Protein AF-A0A536B0X2-F1 (afdb_monomer_lite)

Secondary structure (DSSP, 8-state):
-----------PPPPBGGGGTTT-GGGTTS-HHHHHTSBBPPTTPBPPTT-EEEETT-GGG-EEE--SS-BPPTT--EEEGGGS-HHHHHHHHHHHHHHTT----S------

Radius of gyration: 17.02 Å; chains: 1; bounding box: 54×57×35 Å

Sequence (112 aa):
MSDDSSGPQTVAERRTAKDVRAEHRVLLSFSVADLGAMPLVSENTRLVRGGWYLDLHDPARADFIASGDEAVEPGQHVLARKEVSAELWDELLRACDGVLGRPSMRRLRTAV

Structure (mmCIF, N/CA/C/O backbone):
data_AF-A0A536B0X2-F1
#
_entry.id   AF-A0A536B0X2-F1
#
loop_
_atom_site.group_PDB
_atom_site.id
_atom_site.type_symbol
_atom_site.label_atom_id
_atom_site.label_alt_id
_atom_site.label_comp_id
_atom_site.label_asym_id
_atom_site.label_entity_id
_atom_site.label_seq_id
_atom_site.pdbx_PDB_ins_code
_atom_site.Cartn_x
_atom_site.Cartn_y
_atom_site.Cartn_z
_atom_site.occupancy
_atom_site.B_iso_or_equiv
_atom_site.auth_seq_id
_atom_site.auth_comp_id
_atom_site.auth_asym_id
_atom_site.auth_atom_id
_atom_site.pdbx_PDB_model_num
ATOM 1 N N . MET A 1 1 ? -30.257 40.727 -3.956 1.00 42.41 1 MET A N 1
ATOM 2 C CA . MET A 1 1 ? -30.238 39.516 -4.797 1.00 42.41 1 MET A CA 1
ATOM 3 C C . MET A 1 1 ? -28.936 38.794 -4.513 1.00 42.41 1 MET A C 1
ATOM 5 O O . MET A 1 1 ? -27.899 39.431 -4.614 1.00 42.41 1 MET A O 1
ATOM 9 N N . SER A 1 2 ? -29.074 37.527 -4.117 1.00 51.66 2 SER A N 1
ATOM 10 C CA . SER A 1 2 ? -28.078 36.453 -3.983 1.00 51.66 2 SER A CA 1
ATOM 11 C C . SER A 1 2 ? -26.911 36.640 -3.005 1.00 51.66 2 SER A C 1
ATOM 13 O O . SER A 1 2 ? -25.846 37.127 -3.367 1.00 51.66 2 SER A O 1
ATOM 15 N N . ASP A 1 3 ? -27.133 36.143 -1.784 1.00 50.50 3 ASP A N 1
ATOM 16 C CA . ASP A 1 3 ? -26.108 35.539 -0.930 1.00 50.50 3 ASP A CA 1
ATOM 17 C C . ASP A 1 3 ? -25.451 34.369 -1.677 1.00 50.50 3 ASP A C 1
ATOM 19 O O . ASP A 1 3 ? -26.102 33.353 -1.924 1.00 50.50 3 ASP A O 1
ATOM 23 N N . ASP A 1 4 ? -24.167 34.482 -2.016 1.00 54.59 4 ASP A N 1
ATOM 24 C CA . ASP A 1 4 ? -23.347 33.309 -2.323 1.00 54.59 4 ASP A CA 1
ATOM 25 C C . ASP A 1 4 ? -22.695 32.848 -1.017 1.00 54.59 4 ASP A C 1
ATOM 27 O O . ASP A 1 4 ? -21.642 33.324 -0.590 1.00 54.59 4 ASP A O 1
ATOM 31 N N . SER A 1 5 ? -23.405 31.968 -0.312 1.00 54.72 5 SER A N 1
ATOM 32 C CA . SER A 1 5 ? -22.881 31.263 0.853 1.00 54.72 5 SER A CA 1
ATOM 33 C C . SER A 1 5 ? -21.845 30.240 0.390 1.00 54.72 5 SER A C 1
ATOM 35 O O . SER A 1 5 ? -22.140 29.056 0.245 1.00 54.72 5 SER A O 1
ATOM 37 N N . SER A 1 6 ? -20.614 30.693 0.176 1.00 56.03 6 SER A N 1
ATOM 38 C CA . SER A 1 6 ? -19.451 29.814 0.090 1.00 56.03 6 SER A CA 1
ATOM 39 C C . SER A 1 6 ? -19.167 29.246 1.489 1.00 56.03 6 SER A C 1
ATOM 41 O O . SER A 1 6 ? -18.376 29.783 2.261 1.00 56.03 6 SER A O 1
ATOM 43 N N . GLY A 1 7 ? -19.892 28.183 1.854 1.00 53.06 7 GLY A N 1
ATOM 44 C CA . GLY A 1 7 ? -19.620 27.394 3.055 1.00 53.06 7 GLY A CA 1
ATOM 45 C C . GLY A 1 7 ? -18.209 26.788 3.012 1.00 53.06 7 GLY A C 1
ATOM 46 O O . GLY A 1 7 ? -17.638 26.638 1.928 1.00 53.06 7 GLY A O 1
ATOM 47 N N . PRO A 1 8 ? -17.617 26.433 4.168 1.00 49.34 8 PRO A N 1
ATOM 48 C CA . PRO A 1 8 ? -16.294 25.828 4.201 1.00 49.34 8 PRO A CA 1
ATOM 49 C C . PRO A 1 8 ? -16.330 24.530 3.393 1.00 49.34 8 PRO A C 1
ATOM 51 O O . PRO A 1 8 ? -17.035 23.586 3.744 1.00 49.34 8 PRO A O 1
ATOM 54 N N . GLN A 1 9 ? -15.589 24.499 2.287 1.00 49.12 9 GLN A N 1
ATOM 55 C CA . GLN A 1 9 ? -15.325 23.282 1.534 1.00 49.12 9 GLN A CA 1
ATOM 56 C C . GLN A 1 9 ? -14.601 22.338 2.503 1.00 49.12 9 GLN A C 1
ATOM 58 O O . GLN A 1 9 ? -13.414 22.515 2.773 1.00 49.12 9 GLN A O 1
ATOM 63 N N . THR A 1 10 ? -15.317 21.386 3.103 1.00 47.97 10 THR A N 1
ATOM 64 C CA . THR A 1 10 ? -14.703 20.278 3.834 1.00 47.97 10 THR A CA 1
ATOM 65 C C . THR A 1 10 ? -13.774 19.585 2.853 1.00 47.97 10 THR A C 1
ATOM 67 O O . THR A 1 10 ? -14.244 18.920 1.930 1.00 47.97 10 THR A O 1
ATOM 70 N N . VAL A 1 11 ? -12.465 19.798 3.004 1.00 52.56 11 VAL A N 1
ATOM 71 C CA . VAL A 1 11 ? -11.438 18.984 2.358 1.00 52.56 11 VAL A CA 1
ATOM 72 C C . VAL A 1 11 ? -11.811 17.536 2.639 1.00 52.56 11 VAL A C 1
ATOM 74 O O . VAL A 1 11 ? -11.780 17.108 3.788 1.00 52.56 11 VAL A O 1
ATOM 77 N N . ALA A 1 12 ? -12.285 16.818 1.622 1.00 57.88 12 ALA A N 1
ATOM 78 C CA . ALA A 1 12 ? -12.618 15.414 1.783 1.00 57.88 12 ALA A CA 1
ATOM 79 C C . ALA A 1 12 ? -11.362 14.723 2.321 1.00 57.88 12 ALA A C 1
ATOM 81 O O . ALA A 1 12 ? -10.304 14.791 1.688 1.00 57.88 12 ALA A O 1
ATOM 82 N N . GLU A 1 13 ? -11.453 14.150 3.522 1.00 70.31 13 GLU A N 1
ATOM 83 C CA . GLU A 1 13 ? -10.335 13.443 4.132 1.00 70.31 13 GLU A CA 1
ATOM 84 C C . GLU A 1 13 ? -9.885 12.357 3.153 1.00 70.31 13 GLU A C 1
ATOM 86 O O . GLU A 1 13 ? -10.674 11.523 2.703 1.00 70.31 13 GLU A O 1
ATOM 91 N N . ARG A 1 14 ? -8.620 12.432 2.734 1.00 86.00 14 ARG A N 1
ATOM 92 C CA . ARG A 1 14 ? -8.056 11.505 1.756 1.00 86.00 14 ARG A CA 1
ATOM 93 C C . ARG A 1 14 ? -8.144 10.089 2.323 1.00 86.00 14 ARG A C 1
ATOM 95 O O . ARG A 1 14 ? -7.672 9.869 3.435 1.00 86.00 14 ARG A O 1
ATOM 102 N N . ARG A 1 15 ? -8.711 9.139 1.562 1.00 95.38 15 ARG A N 1
ATOM 103 C CA . ARG A 1 15 ? -8.800 7.734 1.999 1.00 95.38 15 ARG A CA 1
ATOM 104 C C . ARG A 1 15 ? -7.420 7.204 2.376 1.00 95.38 15 ARG A C 1
ATOM 106 O O . ARG A 1 15 ? -6.413 7.519 1.739 1.00 95.38 15 ARG A O 1
ATOM 113 N N . THR A 1 16 ? -7.391 6.365 3.395 1.00 97.88 16 THR A N 1
ATOM 114 C CA . THR A 1 16 ? -6.178 5.772 3.958 1.00 97.88 16 THR A CA 1
ATOM 115 C C . THR A 1 16 ? -6.271 4.250 3.945 1.00 97.88 16 THR A C 1
ATOM 117 O O . THR A 1 16 ? -7.339 3.675 3.726 1.00 97.88 16 THR A O 1
ATOM 120 N N . ALA A 1 17 ? -5.160 3.572 4.229 1.00 97.94 17 ALA A N 1
ATOM 121 C CA . ALA A 1 17 ? -5.132 2.121 4.387 1.00 97.94 17 ALA A CA 1
ATOM 122 C C . ALA A 1 17 ? -6.114 1.634 5.472 1.00 97.94 17 ALA A C 1
ATOM 124 O O . ALA A 1 17 ? -6.606 0.507 5.411 1.00 97.94 17 ALA A O 1
ATOM 125 N N . LYS A 1 18 ? -6.461 2.490 6.445 1.00 98.25 18 LYS A N 1
ATOM 126 C CA . LYS A 1 18 ? -7.471 2.188 7.470 1.00 98.25 18 LYS A CA 1
ATOM 127 C C . LYS A 1 18 ? -8.824 1.843 6.854 1.00 98.25 18 LYS A C 1
ATOM 129 O O . LYS A 1 18 ? -9.476 0.913 7.324 1.00 98.25 18 LYS A O 1
ATOM 134 N N . ASP A 1 19 ? -9.209 2.548 5.795 1.00 97.62 19 ASP A N 1
ATOM 135 C CA . ASP A 1 19 ? -10.532 2.440 5.175 1.00 97.62 19 ASP A CA 1
ATOM 136 C C . ASP A 1 19 ? -10.710 1.158 4.356 1.00 97.62 19 ASP A C 1
ATOM 138 O O . ASP A 1 19 ? -11.833 0.813 4.002 1.00 97.62 19 ASP A O 1
ATOM 142 N N . VAL A 1 20 ? -9.610 0.463 4.056 1.00 97.31 20 VAL A N 1
ATOM 143 C CA . VAL A 1 20 ? -9.575 -0.754 3.225 1.00 97.31 20 VAL A CA 1
ATOM 144 C C . VAL A 1 20 ? -8.988 -1.948 3.979 1.00 97.31 20 VAL A C 1
ATOM 146 O O . VAL A 1 20 ? -8.784 -3.019 3.415 1.00 97.31 20 VAL A O 1
ATOM 149 N N . ARG A 1 21 ? -8.724 -1.803 5.286 1.00 97.38 21 ARG A N 1
ATOM 150 C CA . ARG A 1 21 ? -8.067 -2.827 6.116 1.0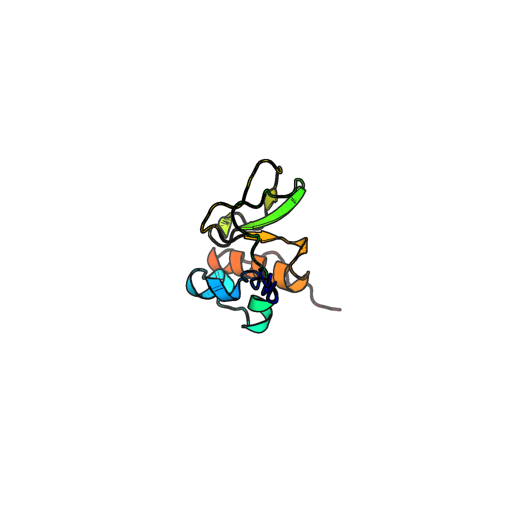0 97.38 21 ARG A CA 1
ATOM 151 C C . ARG A 1 21 ? -8.737 -4.198 6.019 1.00 97.38 21 ARG A C 1
ATOM 153 O O . ARG A 1 21 ? -8.046 -5.210 5.983 1.00 97.38 21 ARG A O 1
ATOM 160 N N . ALA A 1 22 ? -10.068 -4.232 6.014 1.00 96.62 22 ALA A N 1
ATOM 161 C CA . ALA A 1 22 ? -10.829 -5.480 6.011 1.00 96.62 22 ALA A CA 1
ATOM 162 C C . ALA A 1 22 ? -10.660 -6.289 4.712 1.00 96.62 22 ALA A C 1
ATOM 164 O O . ALA A 1 22 ? -10.872 -7.499 4.720 1.00 96.62 22 ALA A O 1
ATOM 165 N N . GLU A 1 23 ? -10.261 -5.637 3.620 1.00 96.44 23 GLU A N 1
ATOM 166 C CA . GLU A 1 23 ? -10.086 -6.254 2.304 1.00 96.44 23 GLU A CA 1
ATOM 167 C C . GLU A 1 23 ? -8.694 -6.882 2.145 1.00 96.44 23 GLU A C 1
ATOM 169 O O . GLU A 1 23 ? -8.520 -7.842 1.396 1.00 96.44 23 GLU A O 1
ATOM 174 N N . HIS A 1 24 ? -7.700 -6.385 2.893 1.00 96.12 24 HIS A N 1
ATOM 175 C CA . HIS A 1 24 ? -6.290 -6.692 2.656 1.00 96.12 24 HIS A CA 1
ATOM 176 C C . HIS A 1 24 ? -5.634 -7.385 3.841 1.00 96.12 24 HIS A C 1
ATOM 178 O O . HIS A 1 24 ? -5.361 -6.781 4.879 1.00 96.12 24 HIS A O 1
ATOM 184 N N . ARG A 1 25 ? -5.245 -8.649 3.646 1.00 94.25 25 ARG A N 1
ATOM 185 C CA . ARG A 1 25 ? -4.495 -9.418 4.656 1.00 94.25 25 ARG A CA 1
ATOM 186 C C . ARG A 1 25 ? -3.173 -8.751 5.055 1.00 94.25 25 ARG A C 1
ATOM 188 O O . ARG A 1 25 ? -2.784 -8.861 6.214 1.00 94.25 25 ARG A O 1
ATOM 195 N N . VAL A 1 26 ? -2.531 -8.036 4.124 1.00 94.56 26 VAL A N 1
ATOM 196 C CA . VAL A 1 26 ? -1.295 -7.258 4.350 1.00 94.56 26 VAL A CA 1
ATOM 197 C C . VAL A 1 26 ? -1.473 -6.234 5.479 1.00 94.56 26 VAL A C 1
ATOM 199 O O . VAL A 1 26 ? -0.541 -5.979 6.230 1.00 94.56 26 VAL A O 1
ATOM 202 N N . LEU A 1 27 ? -2.678 -5.683 5.652 1.00 97.00 27 LEU A N 1
ATOM 203 C CA . LEU A 1 27 ? -2.951 -4.594 6.593 1.00 97.00 27 LEU A CA 1
ATOM 204 C C . LEU A 1 27 ? -3.338 -5.067 8.004 1.00 97.00 27 LEU A C 1
ATOM 206 O O . LEU A 1 27 ? -3.517 -4.249 8.909 1.00 97.00 27 LEU A O 1
ATOM 210 N N . LEU A 1 28 ? -3.499 -6.375 8.227 1.00 95.25 28 LEU A N 1
ATOM 211 C CA . LEU A 1 28 ? -4.054 -6.893 9.483 1.00 95.25 28 LEU A CA 1
ATOM 212 C C . LEU A 1 28 ? -3.138 -6.673 10.694 1.00 95.25 28 LEU A C 1
ATOM 214 O O . LEU A 1 28 ? -3.659 -6.470 11.794 1.00 95.25 28 LEU A O 1
ATOM 218 N N . SER A 1 29 ? -1.816 -6.681 10.493 1.00 92.44 29 SER A N 1
ATOM 219 C CA . SER A 1 29 ? -0.803 -6.526 11.549 1.00 92.44 29 SER A CA 1
ATOM 220 C C . SER A 1 29 ? -0.535 -5.081 11.971 1.00 92.44 29 SER A C 1
ATOM 222 O O . SER A 1 29 ? 0.166 -4.872 12.956 1.00 92.44 29 SER A O 1
ATOM 224 N N . PHE A 1 30 ? -1.065 -4.094 11.248 1.00 97.44 30 PHE A N 1
ATOM 225 C CA . PHE A 1 30 ? -0.827 -2.677 11.522 1.00 97.44 30 PHE A CA 1
ATOM 226 C C . PHE A 1 30 ? -1.815 -2.120 12.546 1.00 97.44 30 PHE A C 1
ATOM 228 O O . PHE A 1 30 ? -2.976 -2.545 12.617 1.00 97.44 30 PHE A O 1
ATOM 235 N N . SER A 1 31 ? -1.369 -1.134 13.327 1.00 97.81 31 SER A N 1
ATOM 236 C CA . SER A 1 31 ? -2.260 -0.410 14.228 1.00 97.81 31 SER A CA 1
ATOM 237 C C . SER A 1 31 ? -3.174 0.547 13.455 1.00 97.81 31 SER A C 1
ATOM 239 O O . SER A 1 31 ? -2.918 0.916 12.310 1.00 97.81 31 SER A O 1
ATOM 241 N N . VAL A 1 32 ? -4.258 0.999 14.090 1.00 97.38 32 VAL A N 1
ATOM 242 C CA . VAL A 1 32 ? -5.163 1.992 13.482 1.00 97.38 32 VAL A CA 1
ATOM 243 C C . VAL A 1 32 ? -4.443 3.316 13.202 1.00 97.38 32 VAL A C 1
ATOM 245 O O . VAL A 1 32 ? -4.769 3.979 12.219 1.00 97.38 32 VAL A O 1
ATOM 248 N N . ALA A 1 33 ? -3.476 3.690 14.045 1.00 97.56 33 ALA A N 1
ATOM 249 C CA . ALA A 1 33 ? -2.679 4.898 13.856 1.00 97.56 33 ALA A CA 1
ATOM 250 C C . ALA A 1 33 ? -1.780 4.775 12.618 1.00 97.56 33 ALA A C 1
ATOM 252 O O . ALA A 1 33 ? -1.796 5.665 11.771 1.00 97.56 33 ALA A O 1
ATOM 253 N N . ASP A 1 34 ? -1.094 3.640 12.464 1.00 98.12 34 ASP A N 1
ATOM 254 C CA . ASP A 1 34 ? -0.245 3.365 11.297 1.00 98.12 34 ASP A CA 1
ATOM 255 C C . ASP A 1 34 ? -1.065 3.383 10.005 1.00 98.12 34 ASP A C 1
ATOM 257 O O . ASP A 1 34 ? -0.693 4.018 9.022 1.00 98.12 34 ASP A O 1
ATOM 261 N N . LEU A 1 35 ? -2.231 2.733 10.024 1.00 98.25 35 LEU A N 1
ATOM 262 C CA . LEU A 1 35 ? -3.160 2.694 8.896 1.00 98.25 35 LEU A CA 1
ATOM 263 C C . LEU A 1 35 ? -3.693 4.075 8.507 1.00 98.25 35 LEU A C 1
ATOM 265 O O . LEU A 1 35 ? -3.873 4.334 7.319 1.00 98.25 35 LEU A O 1
ATOM 269 N N . GLY A 1 36 ? -3.912 4.961 9.480 1.00 97.56 36 GLY A N 1
ATOM 270 C CA . GLY A 1 36 ? -4.271 6.357 9.223 1.00 97.56 36 GLY A CA 1
ATOM 271 C C . GLY A 1 36 ? -3.119 7.187 8.645 1.00 97.56 36 GLY A C 1
ATOM 272 O O . GLY A 1 36 ? -3.367 8.169 7.954 1.00 97.56 36 GLY A O 1
ATOM 273 N N . ALA A 1 37 ? -1.867 6.781 8.875 1.00 97.75 37 ALA A N 1
ATOM 274 C CA . ALA A 1 37 ? -0.674 7.438 8.339 1.00 97.75 37 ALA A CA 1
ATOM 275 C C . ALA A 1 37 ? -0.275 6.945 6.933 1.00 97.75 37 ALA A C 1
ATOM 277 O O . ALA A 1 37 ? 0.715 7.415 6.374 1.00 97.75 37 ALA A O 1
ATOM 278 N N . MET A 1 38 ? -1.027 6.002 6.354 1.00 97.94 38 MET A N 1
ATOM 279 C CA . MET A 1 38 ? -0.788 5.430 5.027 1.00 97.94 38 MET A CA 1
ATOM 280 C C . MET A 1 38 ? -1.880 5.883 4.045 1.00 97.94 38 MET A C 1
ATOM 282 O O . MET A 1 38 ? -2.859 5.158 3.843 1.00 97.94 38 MET A O 1
ATOM 286 N N . PRO A 1 39 ? -1.770 7.083 3.448 1.00 97.81 39 PRO A N 1
ATOM 287 C CA . PRO A 1 39 ? -2.775 7.588 2.519 1.00 97.81 39 PRO A CA 1
ATOM 288 C C . PRO A 1 39 ? -2.779 6.785 1.215 1.00 97.81 39 PRO A C 1
ATOM 290 O O . PRO A 1 39 ? -1.725 6.526 0.631 1.00 97.81 39 PRO A O 1
ATOM 293 N N . LEU A 1 40 ? -3.972 6.451 0.721 1.00 97.69 40 LEU A N 1
ATOM 294 C CA . LEU A 1 40 ? -4.134 5.882 -0.612 1.00 97.69 40 LEU A CA 1
ATOM 295 C C . LEU A 1 40 ? -3.895 6.966 -1.668 1.00 97.69 40 LEU A C 1
ATOM 297 O O . LEU A 1 40 ? -4.231 8.146 -1.498 1.00 97.69 40 LEU A O 1
ATOM 301 N N . VAL A 1 41 ? -3.306 6.575 -2.789 1.00 97.06 41 VAL A N 1
ATOM 302 C CA . VAL A 1 41 ? -3.307 7.389 -4.003 1.00 97.06 41 VAL A CA 1
ATOM 303 C C . VAL A 1 41 ? -4.743 7.452 -4.514 1.00 97.06 41 VAL A C 1
ATOM 305 O O . VAL A 1 41 ? -5.395 6.420 -4.647 1.00 97.06 41 VAL A O 1
ATOM 308 N N . SER A 1 42 ? -5.252 8.662 -4.754 1.00 95.56 42 SER A N 1
ATOM 309 C CA . SER A 1 42 ? -6.631 8.842 -5.210 1.00 95.56 42 SER A CA 1
ATOM 310 C C . SER A 1 42 ? -6.853 8.151 -6.553 1.00 95.56 42 SER A C 1
ATOM 312 O O . SER A 1 42 ? -5.985 8.183 -7.427 1.00 95.56 42 SER A O 1
ATOM 314 N N . GLU A 1 43 ? -8.041 7.591 -6.742 1.00 94.38 43 GLU A N 1
ATOM 315 C CA . GLU A 1 43 ? -8.467 7.029 -8.023 1.00 94.38 43 GLU A CA 1
ATOM 316 C C . GLU A 1 43 ? -8.325 8.058 -9.154 1.00 94.38 43 GLU A C 1
ATOM 318 O O . GLU A 1 43 ? -8.422 9.270 -8.942 1.00 94.38 43 GLU A O 1
ATOM 323 N N . ASN A 1 44 ? -8.083 7.570 -10.367 1.00 95.31 44 ASN A N 1
ATOM 324 C CA . ASN A 1 44 ? -7.804 8.341 -11.579 1.00 95.31 44 ASN A CA 1
ATOM 325 C C . ASN A 1 44 ? -6.547 9.232 -11.498 1.00 95.31 44 ASN A C 1
ATOM 327 O O . ASN A 1 44 ? -6.272 10.011 -12.413 1.00 95.31 44 ASN A O 1
ATOM 331 N N . THR A 1 45 ? -5.746 9.123 -10.432 1.00 95.94 45 THR A N 1
ATOM 332 C CA . THR A 1 45 ? -4.464 9.829 -10.337 1.00 95.94 45 THR A CA 1
ATOM 333 C C . THR A 1 45 ? -3.436 9.139 -11.215 1.00 95.94 45 THR A C 1
ATOM 335 O O . THR A 1 45 ? -3.137 7.958 -11.033 1.00 95.94 45 THR A O 1
ATOM 338 N N . ARG A 1 46 ? -2.834 9.902 -12.129 1.00 97.44 46 ARG A N 1
ATOM 339 C CA . ARG A 1 46 ? -1.690 9.445 -12.918 1.00 97.44 46 ARG A CA 1
ATOM 340 C C . ARG A 1 46 ? -0.466 9.258 -12.024 1.00 97.44 46 ARG A C 1
ATOM 342 O O . ARG A 1 46 ? -0.080 10.175 -11.293 1.00 97.44 46 ARG A O 1
ATOM 349 N N . LEU A 1 47 ? 0.160 8.090 -12.105 1.00 97.31 47 LEU A N 1
ATOM 350 C CA . LEU A 1 47 ? 1.360 7.795 -11.335 1.00 97.31 47 LEU A CA 1
ATOM 351 C C . LEU A 1 47 ? 2.551 8.598 -11.865 1.00 97.31 47 LEU A C 1
ATOM 353 O O . LEU A 1 47 ? 2.697 8.855 -13.060 1.00 97.31 47 LEU A O 1
ATOM 357 N N . VAL A 1 48 ? 3.416 9.032 -10.953 1.00 97.56 48 VAL A N 1
ATOM 358 C CA . VAL A 1 48 ? 4.603 9.807 -11.307 1.00 97.56 48 VAL A CA 1
ATOM 359 C C . VAL A 1 48 ? 5.674 8.840 -11.790 1.00 97.56 48 VAL A C 1
ATOM 361 O O . VAL A 1 48 ? 6.051 7.923 -11.063 1.00 97.56 48 VAL A O 1
ATOM 364 N N . ARG A 1 49 ? 6.201 9.073 -12.997 1.00 97.50 49 ARG A N 1
ATOM 365 C CA . ARG A 1 49 ? 7.321 8.301 -13.552 1.00 97.50 49 ARG A CA 1
ATOM 366 C C . ARG A 1 49 ? 8.481 8.226 -12.560 1.00 97.50 49 ARG A C 1
ATOM 368 O O . ARG A 1 49 ? 8.919 9.250 -12.040 1.00 97.50 49 ARG A O 1
ATOM 375 N N . GLY A 1 50 ? 9.008 7.024 -12.345 1.00 97.25 50 GLY A N 1
ATOM 376 C CA . GLY A 1 50 ? 10.105 6.785 -11.406 1.00 97.25 50 GLY A CA 1
ATOM 377 C C . GLY A 1 50 ? 9.677 6.782 -9.935 1.00 97.25 50 GLY A C 1
ATOM 378 O O . GLY A 1 50 ? 10.508 6.537 -9.062 1.00 97.25 50 GLY A O 1
ATOM 379 N N . GLY A 1 51 ? 8.401 7.046 -9.641 1.00 97.12 51 GLY A N 1
ATOM 380 C CA . GLY A 1 51 ? 7.839 6.919 -8.305 1.00 97.12 51 GLY A CA 1
ATOM 381 C C . GLY A 1 51 ? 7.679 5.453 -7.911 1.00 97.12 51 GLY A C 1
ATOM 382 O O . GLY A 1 51 ? 7.354 4.613 -8.749 1.00 97.12 51 GLY A O 1
ATOM 383 N 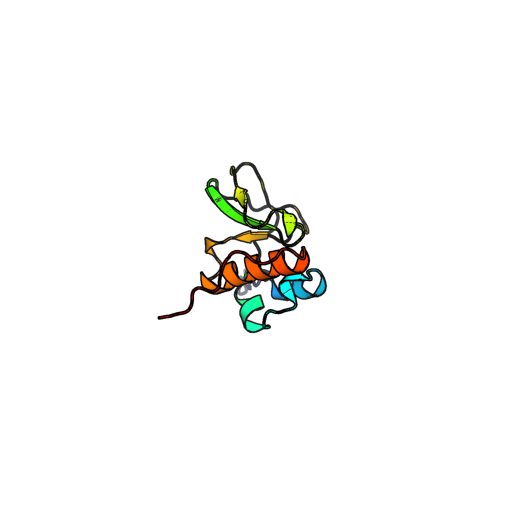N . TRP A 1 52 ? 7.899 5.171 -6.629 1.00 97.56 52 TRP A N 1
ATOM 384 C CA . TRP A 1 52 ? 7.698 3.851 -6.038 1.00 97.56 52 TRP A CA 1
ATOM 385 C C . TRP A 1 52 ? 6.295 3.730 -5.459 1.00 97.56 52 TRP A C 1
ATOM 387 O O . TRP A 1 52 ? 5.857 4.591 -4.687 1.00 97.56 52 TRP A O 1
ATOM 397 N N . TYR A 1 53 ? 5.623 2.645 -5.817 1.00 97.69 53 TYR A N 1
ATOM 398 C CA . TYR A 1 53 ? 4.237 2.373 -5.473 1.00 97.69 53 TYR A CA 1
ATOM 399 C C . TYR A 1 53 ? 4.059 0.923 -5.038 1.00 97.69 53 TYR A C 1
ATOM 401 O O . TYR A 1 53 ? 4.868 0.062 -5.375 1.00 97.69 53 TYR A O 1
ATOM 409 N N . LEU A 1 54 ? 2.995 0.665 -4.288 1.00 97.12 54 LEU A N 1
ATOM 410 C CA . LEU A 1 54 ? 2.598 -0.666 -3.849 1.00 97.12 54 LEU A CA 1
ATOM 411 C C . LEU A 1 54 ? 1.095 -0.801 -4.060 1.00 97.12 54 LEU A C 1
ATOM 413 O O . LEU A 1 54 ? 0.338 0.050 -3.595 1.00 97.12 54 LEU A O 1
ATOM 417 N N . ASP A 1 55 ? 0.681 -1.852 -4.762 1.00 96.06 55 ASP A N 1
ATOM 418 C CA . ASP A 1 55 ? -0.728 -2.215 -4.919 1.00 96.06 55 ASP A CA 1
ATOM 419 C C . ASP A 1 55 ? -1.091 -3.267 -3.870 1.00 96.06 55 ASP A C 1
ATOM 421 O O . ASP A 1 55 ? -0.504 -4.348 -3.833 1.00 96.06 55 ASP A O 1
ATOM 425 N N . LEU A 1 56 ? -2.043 -2.943 -2.997 1.00 96.06 56 LEU A N 1
ATOM 426 C CA . LEU A 1 56 ? -2.447 -3.824 -1.904 1.00 96.06 56 LEU A CA 1
ATOM 427 C C . LEU A 1 56 ? -3.175 -5.086 -2.398 1.00 96.06 56 LEU A C 1
ATOM 429 O O . LEU A 1 56 ? -3.144 -6.104 -1.704 1.00 96.06 56 LEU A O 1
ATOM 433 N N . HIS A 1 57 ? -3.771 -5.049 -3.597 1.00 94.81 57 HIS A N 1
ATOM 434 C CA . HIS A 1 57 ? -4.402 -6.222 -4.217 1.00 94.81 57 HIS A CA 1
ATOM 435 C C . HIS A 1 57 ? -3.386 -7.200 -4.816 1.00 94.81 57 HIS A C 1
ATOM 437 O O . HIS A 1 57 ? -3.700 -8.380 -4.978 1.00 94.81 57 HIS A O 1
ATOM 443 N N . ASP A 1 58 ? -2.168 -6.740 -5.114 1.00 91.81 58 ASP A N 1
ATOM 444 C CA . ASP A 1 58 ? -1.095 -7.561 -5.680 1.00 91.81 58 ASP A CA 1
ATOM 445 C C . ASP A 1 58 ? 0.158 -7.555 -4.785 1.00 91.81 58 ASP A C 1
ATOM 447 O O . ASP A 1 58 ? 1.200 -6.988 -5.135 1.00 91.8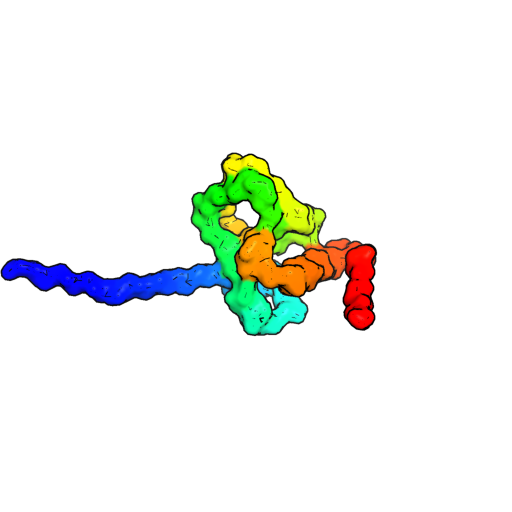1 58 ASP A O 1
ATOM 451 N N . PRO A 1 59 ? 0.108 -8.236 -3.622 1.00 88.69 59 PRO A N 1
ATOM 452 C CA . PRO A 1 59 ? 1.267 -8.342 -2.742 1.00 88.69 59 PRO A CA 1
ATOM 453 C C . PRO A 1 59 ? 2.449 -9.069 -3.404 1.00 88.69 59 PRO A C 1
ATOM 455 O O . PRO A 1 59 ? 3.587 -8.881 -2.976 1.00 88.69 59 PRO A O 1
ATOM 458 N N . ALA A 1 60 ? 2.214 -9.881 -4.447 1.00 85.88 60 ALA A N 1
ATOM 459 C CA . ALA A 1 60 ? 3.258 -10.620 -5.160 1.00 85.88 60 ALA A CA 1
ATOM 460 C C . ALA A 1 60 ? 4.179 -9.711 -5.981 1.00 85.88 60 ALA A C 1
ATOM 462 O O . ALA A 1 60 ? 5.363 -10.035 -6.137 1.00 85.88 60 ALA A O 1
ATOM 463 N N . ARG A 1 61 ? 3.645 -8.581 -6.457 1.00 83.06 61 ARG A N 1
ATOM 464 C CA . ARG A 1 61 ? 4.382 -7.541 -7.181 1.00 83.06 61 ARG A CA 1
ATOM 465 C C . ARG A 1 61 ? 5.307 -6.712 -6.288 1.00 83.06 61 ARG A C 1
ATOM 467 O O . ARG A 1 61 ? 6.235 -6.107 -6.816 1.00 83.06 61 ARG A O 1
ATOM 474 N N . ALA A 1 62 ? 5.109 -6.750 -4.966 1.00 76.69 62 ALA A N 1
ATOM 475 C CA . ALA A 1 62 ? 5.850 -5.954 -3.986 1.00 7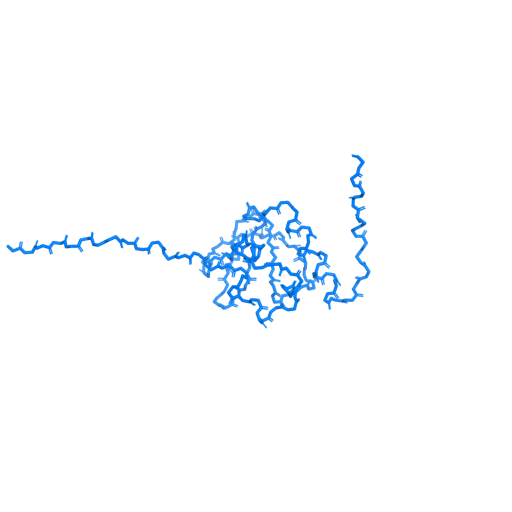6.69 62 ALA A CA 1
ATOM 476 C C . ALA A 1 62 ? 5.780 -4.442 -4.296 1.00 76.69 62 ALA A C 1
ATOM 478 O O . ALA A 1 62 ? 4.713 -3.933 -4.648 1.00 76.69 62 ALA A O 1
ATOM 479 N N . ASP A 1 63 ? 6.889 -3.715 -4.136 1.00 88.62 63 ASP A N 1
ATOM 480 C CA . ASP A 1 63 ? 7.015 -2.345 -4.610 1.00 88.62 63 ASP A CA 1
ATOM 481 C C . ASP A 1 63 ? 7.422 -2.300 -6.088 1.00 88.62 63 ASP A C 1
ATOM 483 O O . ASP A 1 63 ? 8.354 -2.967 -6.533 1.00 88.62 63 ASP A O 1
ATOM 487 N N . PHE A 1 64 ? 6.722 -1.480 -6.868 1.00 93.81 64 PHE A N 1
ATOM 488 C CA . PHE A 1 64 ? 6.999 -1.279 -8.284 1.00 93.81 64 PHE A CA 1
ATOM 489 C C . PHE A 1 64 ? 7.318 0.182 -8.583 1.00 93.81 64 PHE A C 1
ATOM 491 O O . PHE A 1 64 ? 6.872 1.101 -7.894 1.00 93.81 64 PHE A O 1
ATOM 498 N N . ILE A 1 65 ? 8.077 0.392 -9.655 1.00 96.19 65 ILE A N 1
ATOM 499 C CA . ILE A 1 65 ? 8.367 1.719 -10.192 1.00 96.19 65 ILE A CA 1
ATOM 500 C C . ILE A 1 65 ? 7.353 2.014 -11.297 1.00 96.19 65 ILE A C 1
ATOM 502 O O . ILE A 1 65 ? 7.241 1.237 -12.244 1.00 96.19 65 ILE A O 1
ATOM 506 N N . ALA A 1 66 ? 6.631 3.129 -11.193 1.00 96.44 66 ALA A N 1
ATOM 507 C CA . ALA A 1 66 ? 5.708 3.556 -12.242 1.00 96.44 66 ALA A CA 1
ATOM 508 C C . ALA A 1 66 ? 6.469 4.077 -13.468 1.00 96.44 66 ALA A C 1
ATOM 510 O O . ALA A 1 66 ? 7.428 4.852 -13.344 1.00 96.44 66 ALA A O 1
ATOM 511 N N . SER A 1 67 ? 6.020 3.709 -14.666 1.00 94.06 67 SER A N 1
ATOM 512 C CA . SER A 1 67 ? 6.541 4.277 -15.913 1.00 94.06 67 SER A CA 1
ATOM 513 C C . SER A 1 67 ? 5.927 5.658 -16.209 1.00 94.06 67 SER A C 1
ATOM 515 O O . SER A 1 67 ? 6.494 6.472 -16.953 1.00 94.06 67 SER A O 1
ATOM 517 N N . GLY A 1 68 ? 4.814 5.965 -15.540 1.00 93.50 68 GLY A N 1
ATOM 518 C CA . GLY A 1 68 ? 4.133 7.248 -15.554 1.00 93.50 68 GLY A CA 1
ATOM 519 C C . GLY A 1 68 ? 3.161 7.418 -16.711 1.00 93.50 68 GLY A C 1
ATOM 520 O O . GLY A 1 68 ? 2.770 8.547 -17.000 1.00 93.50 68 GLY A O 1
ATOM 521 N N . ASP A 1 69 ? 2.798 6.350 -17.413 1.00 93.69 69 ASP A N 1
ATOM 522 C CA . ASP A 1 69 ? 1.602 6.285 -18.259 1.00 93.69 69 ASP A CA 1
ATOM 523 C C . ASP A 1 69 ? 0.409 5.636 -17.535 1.00 93.69 69 ASP A C 1
ATOM 525 O O . ASP A 1 69 ? -0.724 5.802 -17.982 1.00 93.69 69 ASP A O 1
ATOM 529 N N . GLU A 1 70 ? 0.647 4.993 -16.388 1.00 94.19 70 GLU A N 1
ATOM 530 C CA . GLU A 1 70 ? -0.380 4.340 -15.587 1.00 94.19 70 GLU A CA 1
ATOM 531 C C . GLU A 1 70 ? -1.174 5.349 -14.738 1.00 94.19 70 GLU A C 1
ATOM 533 O O . GLU A 1 70 ? -0.643 6.364 -14.266 1.00 94.19 70 GLU A O 1
ATOM 538 N N . ALA A 1 71 ? -2.443 5.036 -14.481 1.00 95.94 71 ALA A N 1
ATOM 539 C CA . ALA A 1 71 ? -3.279 5.713 -13.497 1.00 95.94 71 ALA A CA 1
ATOM 540 C C . ALA A 1 71 ? -3.814 4.704 -12.476 1.00 95.94 71 ALA A C 1
ATOM 542 O O . ALA A 1 71 ? -3.849 3.505 -12.741 1.00 95.94 71 ALA A O 1
ATOM 543 N N . VAL A 1 72 ? -4.199 5.193 -11.298 1.00 96.12 72 VAL A N 1
ATOM 544 C CA . VAL A 1 72 ? -4.901 4.370 -10.305 1.00 96.12 72 VAL A CA 1
ATOM 545 C C . VAL A 1 72 ? -6.324 4.137 -10.787 1.00 96.12 72 VAL A C 1
ATOM 547 O O . VAL A 1 72 ? -7.086 5.093 -10.925 1.00 96.12 72 VAL A O 1
ATOM 550 N N . GLU A 1 73 ? -6.689 2.887 -11.032 1.00 95.31 73 GLU A N 1
ATOM 551 C CA . GLU A 1 73 ? -8.041 2.541 -11.470 1.00 95.31 73 GLU A CA 1
ATOM 552 C C . GLU A 1 73 ? -9.052 2.641 -10.309 1.00 95.31 73 GLU A C 1
ATOM 554 O O . GLU A 1 73 ? -8.672 2.502 -9.140 1.00 95.31 73 GLU A O 1
ATOM 559 N N . PRO A 1 74 ? -10.351 2.860 -10.586 1.00 93.44 74 PRO A N 1
ATOM 560 C CA . PRO A 1 74 ? -11.386 2.823 -9.554 1.00 93.44 74 PRO A CA 1
ATOM 561 C C . PRO A 1 74 ? -11.377 1.503 -8.763 1.00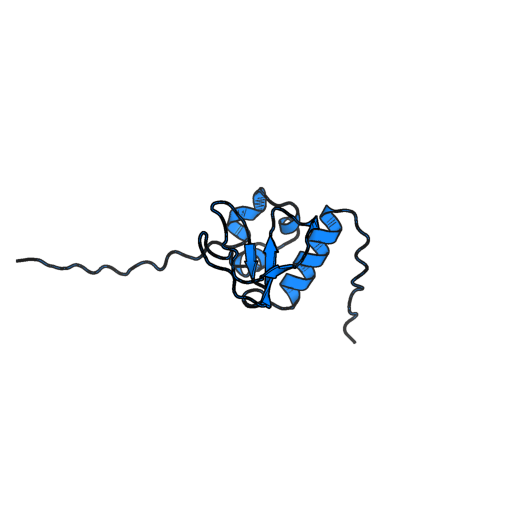 93.44 74 PRO A C 1
ATOM 563 O O . PRO A 1 74 ? -11.339 0.421 -9.349 1.00 93.44 74 PRO A O 1
ATOM 566 N N . GLY A 1 75 ? -11.409 1.578 -7.429 1.00 92.81 75 GLY A N 1
ATOM 567 C CA . GLY A 1 75 ? -11.307 0.410 -6.540 1.00 92.81 75 GLY A CA 1
ATOM 568 C C . GLY A 1 75 ? -9.896 -0.179 -6.375 1.00 92.81 75 GLY A C 1
ATOM 569 O O . GLY A 1 75 ? -9.708 -1.117 -5.591 1.00 92.81 75 GLY A O 1
ATOM 570 N N . GLN A 1 76 ? -8.889 0.360 -7.071 1.00 95.00 76 GLN A N 1
ATOM 571 C CA . GLN A 1 76 ? -7.495 -0.013 -6.858 1.00 95.00 76 GLN A CA 1
ATOM 572 C C . GLN A 1 76 ? -6.945 0.682 -5.607 1.00 95.00 76 GLN A C 1
ATOM 574 O O . GLN A 1 76 ? -7.140 1.876 -5.383 1.00 95.00 76 GLN A O 1
ATOM 579 N N . HIS A 1 77 ? -6.226 -0.070 -4.776 1.00 97.19 77 HIS A N 1
ATOM 580 C CA . HIS A 1 77 ? -5.736 0.407 -3.487 1.00 97.19 77 HIS A CA 1
ATOM 581 C C . HIS A 1 77 ? -4.214 0.529 -3.515 1.00 97.19 77 HIS A C 1
ATOM 583 O O . HIS A 1 77 ? -3.489 -0.400 -3.164 1.00 97.19 77 HIS A O 1
ATOM 589 N N . VAL A 1 78 ? -3.739 1.697 -3.954 1.00 97.31 78 VAL A N 1
ATOM 590 C CA . VAL A 1 78 ? -2.312 1.969 -4.168 1.00 97.31 78 VAL A CA 1
ATOM 591 C C . VAL A 1 78 ? -1.762 2.902 -3.093 1.00 97.31 78 VAL A C 1
ATOM 593 O O . VAL A 1 78 ? -2.370 3.923 -2.779 1.00 97.31 78 VAL A O 1
ATOM 596 N N . LEU A 1 79 ? -0.576 2.590 -2.576 1.00 97.69 79 LEU A N 1
ATOM 597 C CA . LEU A 1 79 ? 0.211 3.457 -1.697 1.00 97.69 79 LEU A CA 1
ATOM 598 C C . LEU A 1 79 ? 1.432 4.000 -2.445 1.00 97.69 79 LEU A C 1
ATOM 600 O O . LEU A 1 79 ? 2.070 3.278 -3.211 1.00 97.69 79 LEU A O 1
ATOM 604 N N . ALA A 1 80 ? 1.789 5.260 -2.197 1.00 97.94 80 ALA A N 1
ATOM 605 C CA . ALA A 1 80 ? 2.998 5.875 -2.741 1.00 97.94 80 ALA A CA 1
ATOM 606 C C . ALA A 1 80 ? 4.099 5.941 -1.677 1.00 97.94 80 ALA A C 1
ATOM 608 O O . ALA A 1 80 ? 3.897 6.522 -0.611 1.00 97.94 80 ALA A O 1
ATOM 609 N N . ARG A 1 81 ? 5.306 5.453 -1.994 1.00 97.50 81 ARG A N 1
ATOM 610 C CA . ARG A 1 81 ? 6.458 5.449 -1.070 1.00 97.50 81 ARG A CA 1
ATOM 611 C C . ARG A 1 81 ? 6.733 6.811 -0.446 1.00 97.50 81 ARG A C 1
ATOM 613 O O . ARG A 1 81 ? 7.099 6.883 0.718 1.00 97.50 81 ARG A O 1
ATOM 620 N N . LYS A 1 82 ? 6.597 7.877 -1.239 1.00 97.38 82 LYS A N 1
ATOM 621 C CA . LYS A 1 82 ? 6.901 9.258 -0.834 1.00 97.38 82 LYS A CA 1
ATOM 622 C C . LYS A 1 82 ? 5.930 9.820 0.214 1.00 97.38 82 LYS A C 1
ATOM 624 O O . LYS A 1 82 ? 6.237 10.839 0.817 1.00 97.38 82 LYS A O 1
ATOM 629 N N . GLU A 1 83 ? 4.757 9.207 0.370 1.00 97.12 83 GLU A N 1
ATOM 630 C CA . GLU A 1 83 ? 3.691 9.658 1.278 1.00 97.12 83 GLU A CA 1
ATOM 631 C C . GLU A 1 83 ? 3.580 8.769 2.524 1.00 97.12 83 GLU A C 1
ATOM 633 O O . GLU A 1 83 ? 2.759 9.032 3.394 1.00 97.12 83 GLU A O 1
ATOM 638 N N . VAL A 1 84 ? 4.412 7.727 2.612 1.00 97.38 84 VAL A N 1
ATOM 639 C CA . VAL A 1 84 ? 4.467 6.774 3.722 1.00 97.38 84 VAL A CA 1
ATOM 640 C C . VAL A 1 84 ? 5.859 6.839 4.342 1.00 97.38 84 VAL A C 1
ATOM 642 O O . VAL A 1 84 ? 6.861 6.917 3.626 1.00 97.38 84 VAL A O 1
ATOM 645 N N . SER A 1 85 ? 5.944 6.800 5.674 1.00 97.88 85 SER A N 1
ATOM 646 C CA . SER A 1 85 ? 7.233 6.857 6.372 1.00 97.88 85 SER A CA 1
ATOM 647 C C . SER A 1 85 ? 8.172 5.720 5.960 1.00 97.88 85 SER A C 1
ATOM 649 O O . SER A 1 85 ? 7.763 4.697 5.392 1.00 97.88 85 SER A O 1
ATOM 651 N N . ALA A 1 86 ? 9.469 5.899 6.223 1.00 96.50 86 ALA A N 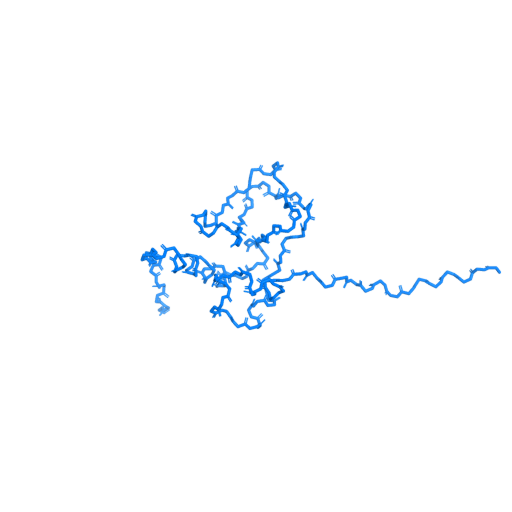1
ATOM 652 C CA . ALA A 1 86 ? 10.479 4.915 5.862 1.00 96.50 86 ALA A CA 1
ATOM 653 C C . ALA A 1 86 ? 10.158 3.539 6.465 1.00 96.50 86 ALA A C 1
ATOM 655 O O . ALA A 1 86 ? 10.163 2.532 5.755 1.00 96.50 86 ALA A O 1
ATOM 656 N N . GLU A 1 87 ? 9.796 3.567 7.742 1.00 97.00 87 GLU A N 1
ATOM 657 C CA . GLU A 1 87 ? 9.530 2.443 8.623 1.00 97.00 87 GLU A CA 1
ATOM 658 C C . GLU A 1 87 ? 8.261 1.689 8.213 1.00 97.00 87 GLU A C 1
ATOM 660 O O . GLU A 1 87 ? 8.318 0.475 8.012 1.00 97.00 87 GLU A O 1
ATOM 665 N N . LEU A 1 88 ? 7.147 2.402 7.998 1.00 97.62 88 LEU A N 1
ATOM 666 C CA . LEU A 1 88 ? 5.868 1.788 7.621 1.00 97.62 88 LEU A CA 1
ATOM 667 C C . LEU A 1 88 ? 5.937 1.112 6.251 1.00 97.62 88 LEU A C 1
ATOM 669 O O . LEU A 1 88 ? 5.343 0.058 6.045 1.00 97.62 88 LEU A O 1
ATOM 673 N N . TRP A 1 89 ? 6.701 1.670 5.312 1.00 97.38 89 TRP A N 1
ATOM 674 C CA . TRP A 1 89 ? 6.907 1.023 4.016 1.00 97.38 89 TRP A CA 1
ATOM 675 C C . TRP A 1 89 ? 7.701 -0.276 4.122 1.00 97.38 89 TRP A C 1
ATOM 677 O O . TRP A 1 89 ? 7.352 -1.272 3.493 1.00 97.38 89 TRP A O 1
ATOM 687 N N . ASP A 1 90 ? 8.763 -0.290 4.927 1.00 95.75 90 ASP A N 1
ATOM 688 C CA . ASP A 1 90 ? 9.537 -1.510 5.148 1.00 95.75 90 ASP A CA 1
ATOM 689 C C . ASP A 1 90 ? 8.691 -2.582 5.853 1.00 95.75 90 ASP A C 1
ATOM 691 O O . ASP A 1 90 ? 8.836 -3.773 5.569 1.00 95.75 90 ASP A O 1
ATOM 695 N N . GLU A 1 91 ? 7.787 -2.177 6.747 1.00 95.94 91 GLU A N 1
ATOM 696 C CA . GLU A 1 91 ? 6.795 -3.066 7.355 1.00 95.94 91 GLU A CA 1
ATOM 697 C C . GLU A 1 91 ? 5.768 -3.581 6.347 1.00 95.94 91 GLU A C 1
ATOM 699 O O . GLU A 1 91 ? 5.470 -4.774 6.372 1.00 95.94 91 GLU A O 1
ATOM 704 N N . LEU A 1 92 ? 5.273 -2.741 5.430 1.00 95.94 92 LEU A N 1
ATOM 705 C CA . LEU A 1 92 ? 4.353 -3.158 4.365 1.00 95.94 92 LEU A CA 1
ATOM 706 C C . LEU A 1 92 ? 4.981 -4.249 3.504 1.00 95.94 92 LEU A C 1
ATOM 708 O O . LEU A 1 92 ? 4.360 -5.280 3.260 1.00 95.94 92 LEU A O 1
ATOM 712 N N . LEU A 1 93 ? 6.239 -4.066 3.103 1.00 94.19 93 LEU A N 1
ATOM 713 C CA . LEU A 1 93 ? 6.961 -5.063 2.317 1.00 94.19 93 LEU A CA 1
ATOM 714 C C . LEU A 1 93 ? 7.145 -6.377 3.087 1.00 94.19 93 LEU A C 1
ATOM 716 O O . LEU A 1 93 ? 6.925 -7.450 2.526 1.00 94.19 93 LEU A O 1
ATOM 720 N N . ARG A 1 94 ? 7.471 -6.311 4.386 1.00 92.56 94 ARG A N 1
ATOM 721 C CA . ARG A 1 94 ? 7.527 -7.507 5.246 1.00 92.56 94 ARG A CA 1
ATOM 722 C C . ARG A 1 94 ? 6.165 -8.195 5.366 1.00 92.56 94 ARG A C 1
ATOM 724 O O . ARG A 1 94 ? 6.106 -9.423 5.372 1.00 92.56 94 ARG A O 1
ATOM 731 N N . ALA A 1 95 ? 5.081 -7.430 5.459 1.00 93.25 95 ALA A N 1
ATOM 732 C CA . ALA A 1 95 ? 3.729 -7.968 5.516 1.00 93.25 95 ALA A CA 1
ATOM 733 C C . ALA A 1 95 ? 3.324 -8.633 4.187 1.00 93.25 95 ALA A C 1
ATOM 735 O O . ALA A 1 95 ? 2.745 -9.720 4.212 1.00 93.25 95 ALA A O 1
ATOM 736 N N . CYS A 1 96 ? 3.695 -8.056 3.037 1.00 93.12 96 CYS A N 1
ATOM 737 C CA . CYS A 1 96 ? 3.531 -8.689 1.724 1.00 93.12 96 CYS A CA 1
ATOM 738 C C . CYS A 1 96 ? 4.274 -10.031 1.648 1.00 93.12 96 CYS A C 1
ATOM 740 O O . CYS A 1 96 ? 3.666 -11.040 1.288 1.00 93.12 96 CYS A O 1
ATOM 742 N N . ASP A 1 97 ? 5.547 -10.079 2.062 1.00 90.31 97 ASP A N 1
ATOM 743 C CA . ASP A 1 97 ? 6.321 -11.329 2.126 1.00 90.31 97 ASP A CA 1
ATOM 744 C C . ASP A 1 97 ? 5.617 -12.387 2.995 1.00 90.31 97 ASP A C 1
ATOM 746 O O . ASP A 1 97 ? 5.505 -13.552 2.600 1.00 90.31 97 ASP A O 1
ATOM 750 N N . GLY A 1 98 ? 5.081 -11.969 4.148 1.00 90.12 98 GLY A N 1
ATOM 751 C CA . GLY A 1 98 ? 4.326 -12.826 5.060 1.00 90.12 98 GLY A CA 1
ATOM 752 C C . GLY A 1 98 ? 3.047 -13.403 4.444 1.00 90.12 98 GLY A C 1
ATOM 753 O O . GLY A 1 98 ? 2.774 -14.592 4.612 1.00 90.12 98 GLY A O 1
ATOM 754 N N . VAL A 1 99 ? 2.286 -12.606 3.684 1.00 90.31 99 VAL A N 1
ATOM 755 C CA . VAL A 1 99 ? 1.077 -13.073 2.973 1.00 90.31 99 VAL A CA 1
ATOM 756 C C . VAL A 1 99 ? 1.419 -14.113 1.902 1.00 90.31 99 VAL A C 1
ATOM 758 O O . VAL A 1 99 ? 0.657 -15.061 1.708 1.00 90.31 99 VAL A O 1
ATOM 761 N N . LEU A 1 100 ? 2.570 -13.975 1.243 1.00 86.62 100 LEU A N 1
ATOM 762 C CA . LEU A 1 100 ? 3.040 -14.899 0.204 1.00 86.62 100 LEU A CA 1
ATOM 763 C C . LEU A 1 100 ? 3.742 -16.148 0.759 1.00 86.62 100 LEU A C 1
ATOM 765 O O . LEU A 1 100 ? 4.146 -17.011 -0.020 1.00 86.62 100 LEU A O 1
ATOM 769 N N . GLY A 1 101 ? 3.945 -16.237 2.078 1.00 82.50 101 GLY A N 1
ATOM 770 C CA . GLY A 1 101 ? 4.717 -17.314 2.703 1.00 82.50 101 GLY A CA 1
ATOM 771 C C . GLY A 1 101 ? 6.201 -17.309 2.316 1.00 82.50 101 GLY A C 1
ATOM 772 O O . GLY A 1 101 ? 6.868 -18.340 2.420 1.00 82.50 101 GLY A O 1
ATOM 773 N N . ARG A 1 102 ? 6.731 -16.172 1.847 1.00 75.88 102 ARG A N 1
ATOM 774 C CA . ARG A 1 102 ? 8.151 -16.031 1.509 1.00 75.88 102 ARG A CA 1
ATOM 775 C C . ARG A 1 102 ? 8.935 -15.772 2.799 1.00 75.88 102 ARG A C 1
ATOM 777 O O . ARG A 1 102 ? 8.533 -14.909 3.580 1.00 75.88 102 ARG A O 1
ATOM 784 N N . PRO A 1 103 ? 10.058 -16.472 3.053 1.00 61.16 103 PRO A N 1
ATOM 785 C CA . PRO A 1 103 ? 10.933 -16.092 4.152 1.00 61.16 103 PRO A CA 1
ATOM 786 C C . PRO A 1 103 ? 11.448 -14.679 3.865 1.00 61.16 103 PRO A C 1
ATOM 788 O O . PRO A 1 103 ? 12.114 -14.468 2.851 1.00 61.16 103 PRO A O 1
ATOM 791 N N . SER A 1 104 ? 11.113 -13.711 4.723 1.00 59.31 104 SER A N 1
ATOM 792 C CA . SER A 1 104 ? 11.528 -12.319 4.548 1.00 59.31 104 SER A CA 1
ATOM 793 C C . SER A 1 104 ? 13.056 -12.229 4.645 1.00 59.31 104 SER A C 1
ATOM 795 O O . SER A 1 104 ? 13.658 -12.134 5.712 1.00 59.31 104 SER A O 1
ATOM 797 N N . MET A 1 105 ? 13.735 -12.304 3.497 1.00 55.59 105 MET A N 1
ATOM 798 C CA . MET A 1 105 ? 15.197 -12.194 3.432 1.00 55.59 105 MET A CA 1
ATOM 799 C C . MET A 1 105 ? 15.683 -10.754 3.633 1.00 55.59 105 MET A C 1
ATOM 801 O O . MET A 1 105 ? 16.888 -10.533 3.779 1.00 55.59 105 MET A O 1
ATOM 805 N N . ARG A 1 106 ? 14.770 -9.772 3.708 1.00 57.62 106 ARG A N 1
ATOM 806 C CA . ARG A 1 106 ? 15.059 -8.427 4.221 1.00 57.62 106 ARG A CA 1
ATOM 807 C C . ARG A 1 106 ? 15.292 -8.526 5.730 1.00 57.62 106 ARG A C 1
ATOM 809 O O . ARG A 1 106 ? 14.411 -8.228 6.533 1.00 57.62 106 ARG A O 1
ATOM 816 N N . ARG A 1 107 ? 16.481 -9.020 6.101 1.00 50.66 107 ARG A N 1
ATOM 817 C CA . ARG A 1 107 ? 16.931 -9.146 7.489 1.00 50.66 107 ARG A CA 1
ATOM 818 C C . ARG A 1 107 ? 16.640 -7.848 8.230 1.00 50.66 107 ARG A C 1
ATOM 820 O O . ARG A 1 107 ? 16.972 -6.763 7.754 1.00 50.66 107 ARG A O 1
ATOM 827 N N . LEU A 1 108 ? 16.058 -8.020 9.411 1.00 52.59 108 LEU A N 1
ATOM 828 C CA . LEU A 1 108 ? 16.015 -7.053 10.496 1.00 52.59 108 LEU A CA 1
ATOM 829 C C . LEU A 1 108 ? 17.338 -6.279 10.516 1.00 52.59 108 LEU A C 1
ATOM 831 O O . LEU A 1 108 ? 18.392 -6.856 10.788 1.00 52.59 108 LEU A O 1
ATOM 835 N N . ARG A 1 109 ? 17.298 -4.982 10.198 1.00 44.44 109 ARG A N 1
ATOM 836 C CA . ARG A 1 109 ? 18.385 -4.092 10.595 1.00 44.44 109 ARG A CA 1
ATOM 837 C C . ARG A 1 109 ? 18.308 -4.043 12.116 1.00 44.44 109 ARG A C 1
ATOM 839 O O . ARG A 1 109 ? 17.463 -3.349 12.668 1.00 44.44 109 ARG A O 1
ATOM 846 N N . THR A 1 110 ? 19.125 -4.855 12.782 1.00 42.56 110 THR A N 1
ATOM 847 C CA . THR A 1 110 ? 19.441 -4.660 14.195 1.00 42.56 110 THR A CA 1
ATOM 848 C C . THR A 1 110 ? 19.949 -3.231 14.322 1.00 42.56 110 THR A C 1
ATOM 850 O O . THR A 1 110 ? 20.974 -2.893 13.730 1.00 42.56 110 THR A O 1
ATOM 853 N N . ALA A 1 111 ? 19.190 -2.389 15.019 1.00 41.06 111 ALA A N 1
ATOM 854 C CA . ALA A 1 111 ? 19.690 -1.104 15.470 1.00 41.06 111 ALA A CA 1
ATOM 855 C C . ALA A 1 111 ? 20.919 -1.379 16.353 1.00 41.06 111 ALA A C 1
ATOM 857 O O . ALA A 1 111 ? 20.819 -2.133 17.323 1.00 41.06 111 ALA A O 1
ATOM 858 N N . VAL A 1 112 ? 22.069 -0.843 15.944 1.00 45.50 112 VAL A N 1
ATOM 859 C CA . VAL A 1 112 ? 23.268 -0.684 16.778 1.00 45.50 112 VAL A CA 1
ATOM 860 C C . VAL A 1 112 ? 23.255 0.739 17.303 1.00 45.50 112 VAL A C 1
ATOM 862 O O . VAL A 1 112 ? 22.940 1.635 16.484 1.00 45.50 112 VAL A O 1
#

Foldseek 3Di:
DDDPPPDPPPPPQADWQLVCQVVAQLNVPDDSVLRSQFGWDDFQAFDDAQWWKDWRVCLVVQIDGDNRPDTHHVPTGMTTPVSHDPVSSVSSNVSSCVVVVHDPPVDPPPDD

pLDDT: mean 86.03, std 17.89, range [41.06, 98.25]